Protein AF-F3GHV1-F1 (afdb_monomer_lite)

Radius of gyration: 13.22 Å; chains: 1; bounding box: 32×29×32 Å

Organism: NCBI:txid629263

Foldseek 3Di:
DAPPDLVVLVVCCVPPVLPAQEAEDADEPPCVRPVSNLVSVLVSVVVNRQYAYHHNDPDDDVPSQVSGPDDSVVSVVVNVDVVVDDDVD

Secondary structure (DSSP, 8-state):
-----HHHHHHHHHHTGGG-SEEEEEETT-GGGSHHHHHHHHHHHHTT-EEEEEESSSS--HHHHHT-SS-HHHHHHHHHHHHH-STT-

Sequence (89 aa):
MQVQNHASVDLYVDEVLRHAKVILISLHGGIGYWRYGVERLMELAARGVQVILVRADDRPDPELSDLSTVPAVERDRLWQFLRQGGLQN

Structure (mmCIF, N/CA/C/O backbone):
data_AF-F3GHV1-F1
#
_entry.id   AF-F3GHV1-F1
#
loop_
_atom_site.group_PDB
_atom_site.id
_atom_site.type_symbol
_atom_site.label_atom_id
_atom_site.label_alt_id
_atom_site.label_comp_id
_atom_site.label_asym_id
_atom_site.label_entity_id
_atom_site.label_seq_id
_atom_site.pdbx_PDB_ins_code
_atom_site.Cartn_x
_atom_site.Cartn_y
_atom_site.Cartn_z
_atom_site.occupancy
_atom_site.B_iso_or_equiv
_atom_site.auth_seq_id
_atom_site.auth_comp_id
_atom_site.auth_asym_id
_atom_site.auth_atom_id
_atom_site.pdbx_PDB_model_num
ATOM 1 N N . MET A 1 1 ? 19.984 7.192 -4.328 1.00 39.84 1 MET A N 1
ATOM 2 C CA . MET A 1 1 ? 19.306 8.389 -3.789 1.00 39.84 1 MET A CA 1
ATOM 3 C C . MET A 1 1 ? 18.153 7.884 -2.935 1.00 39.84 1 MET A C 1
ATOM 5 O O . MET A 1 1 ? 17.213 7.326 -3.479 1.00 39.84 1 MET A O 1
ATOM 9 N N . GLN A 1 2 ? 18.314 7.901 -1.613 1.00 46.84 2 GLN A N 1
ATOM 10 C CA . GLN A 1 2 ? 17.361 7.331 -0.656 1.00 46.84 2 GLN A CA 1
ATOM 11 C C . GLN A 1 2 ? 16.399 8.454 -0.250 1.00 46.84 2 GLN A C 1
ATOM 13 O O . GLN A 1 2 ? 16.865 9.529 0.126 1.00 46.84 2 GLN A O 1
ATOM 18 N N . VAL A 1 3 ? 15.086 8.255 -0.384 1.00 52.88 3 VAL A N 1
ATOM 19 C CA . VAL A 1 3 ? 14.081 9.265 -0.011 1.00 52.88 3 VAL A CA 1
ATOM 20 C C . VAL A 1 3 ? 14.028 9.343 1.521 1.00 52.88 3 VAL A C 1
ATOM 22 O O . VAL A 1 3 ? 13.219 8.686 2.163 1.00 52.88 3 VAL A O 1
ATOM 25 N N . GLN A 1 4 ? 14.950 10.093 2.128 1.00 56.00 4 GLN A N 1
ATOM 26 C CA . GLN A 1 4 ? 15.024 10.295 3.578 1.00 56.00 4 GLN A CA 1
ATOM 27 C C . GLN A 1 4 ? 14.142 11.469 4.012 1.00 56.00 4 GLN A C 1
ATOM 29 O O . GLN A 1 4 ? 14.629 12.481 4.505 1.00 56.00 4 GLN A O 1
ATOM 34 N N . ASN A 1 5 ? 12.829 11.353 3.828 1.00 66.56 5 ASN A N 1
ATOM 35 C CA . ASN A 1 5 ? 11.907 12.225 4.550 1.00 66.56 5 ASN A CA 1
ATOM 36 C C . ASN A 1 5 ? 10.790 11.403 5.194 1.00 66.56 5 ASN A C 1
ATOM 38 O O . ASN A 1 5 ? 9.654 11.379 4.721 1.00 66.56 5 ASN A O 1
ATOM 42 N N . HIS A 1 6 ? 11.139 10.724 6.289 1.00 82.94 6 HIS A N 1
ATOM 43 C CA . HIS A 1 6 ? 10.188 9.979 7.114 1.00 82.94 6 HIS A CA 1
ATOM 44 C C . HIS A 1 6 ? 9.023 10.864 7.580 1.00 82.94 6 HIS A C 1
ATOM 46 O O . HIS A 1 6 ? 7.886 10.415 7.529 1.00 82.94 6 HIS A O 1
ATOM 52 N N . ALA A 1 7 ? 9.268 12.146 7.884 1.00 86.81 7 ALA A N 1
ATOM 53 C CA . ALA A 1 7 ? 8.218 13.069 8.317 1.00 86.81 7 ALA A CA 1
ATOM 54 C C . ALA A 1 7 ? 7.125 13.276 7.253 1.00 86.81 7 ALA A C 1
ATOM 56 O O . ALA A 1 7 ? 5.948 13.344 7.588 1.00 86.81 7 ALA A O 1
ATOM 57 N N . SER A 1 8 ? 7.488 13.324 5.966 1.00 89.38 8 SER A N 1
ATOM 58 C CA . SER A 1 8 ? 6.491 13.407 4.887 1.00 89.38 8 SER A CA 1
ATOM 59 C C . SER A 1 8 ? 5.653 12.131 4.745 1.00 89.38 8 SER A C 1
ATOM 61 O O . SER A 1 8 ? 4.463 12.210 4.450 1.00 89.38 8 SER A O 1
ATOM 63 N N . VAL A 1 9 ? 6.254 10.963 4.999 1.00 91.12 9 VAL A N 1
ATOM 64 C CA . VAL A 1 9 ? 5.538 9.680 5.005 1.00 91.12 9 VAL A CA 1
ATOM 65 C C . VAL A 1 9 ? 4.589 9.619 6.194 1.00 91.12 9 VAL A C 1
ATOM 67 O O . VAL A 1 9 ? 3.428 9.273 6.011 1.00 91.12 9 VAL A O 1
ATOM 70 N N . ASP A 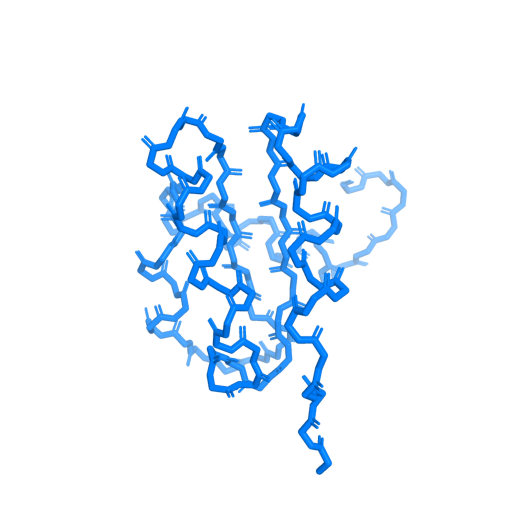1 10 ? 5.050 10.001 7.383 1.00 93.12 10 ASP A N 1
ATOM 71 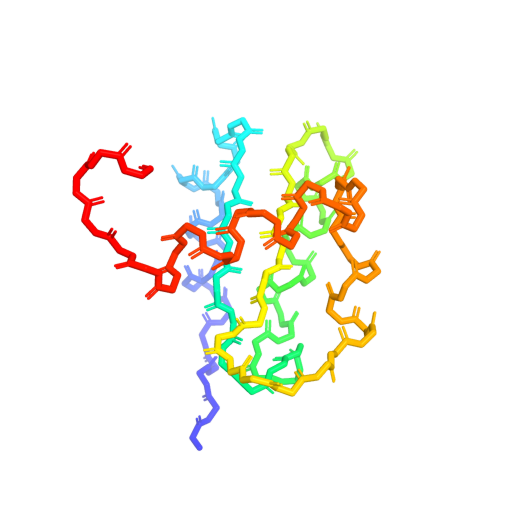C CA . ASP A 1 10 ? 4.227 10.006 8.594 1.00 93.12 10 ASP A CA 1
ATOM 72 C C . ASP A 1 10 ? 3.039 10.959 8.462 1.00 93.12 10 ASP A C 1
ATOM 74 O O . ASP A 1 10 ? 1.915 10.585 8.795 1.00 93.12 10 ASP A O 1
ATOM 78 N N . LEU A 1 11 ? 3.262 12.152 7.902 1.00 93.75 11 LEU A N 1
ATOM 79 C CA . LEU A 1 11 ? 2.185 13.098 7.621 1.00 93.75 11 LEU A CA 1
ATOM 80 C C . LEU A 1 11 ? 1.154 12.492 6.664 1.00 93.75 11 LEU A C 1
ATOM 82 O O . LEU A 1 11 ? -0.038 12.540 6.937 1.00 93.75 11 LEU A O 1
ATOM 86 N N . TYR A 1 12 ? 1.596 11.866 5.571 1.00 94.50 12 TYR A N 1
ATOM 87 C CA . TYR A 1 12 ? 0.682 11.242 4.612 1.00 94.50 12 TYR A CA 1
ATOM 88 C C . TYR A 1 12 ? -0.066 10.039 5.206 1.00 94.50 12 TYR A C 1
ATOM 90 O O . TYR A 1 12 ? -1.239 9.806 4.902 1.00 94.50 12 TYR A O 1
ATOM 98 N N . VAL A 1 13 ? 0.593 9.278 6.080 1.00 94.75 13 VAL A N 1
ATOM 99 C CA . VAL A 1 13 ? -0.040 8.192 6.830 1.00 94.75 13 VAL A CA 1
ATOM 100 C C . VAL A 1 13 ? -1.156 8.741 7.714 1.00 94.75 13 VAL A C 1
ATOM 102 O O . VAL A 1 13 ? -2.257 8.188 7.706 1.00 94.75 13 VAL A O 1
ATOM 105 N N . ASP A 1 14 ? -0.897 9.832 8.435 1.00 94.69 14 ASP A N 1
ATOM 106 C CA . ASP A 1 14 ? -1.868 10.417 9.355 1.00 94.69 14 ASP A CA 1
ATOM 107 C C . ASP A 1 14 ? -2.999 11.171 8.645 1.00 94.69 14 ASP A C 1
ATOM 109 O O . ASP A 1 14 ? -4.157 11.061 9.033 1.00 94.69 14 ASP A O 1
ATOM 113 N N . GLU A 1 15 ? -2.710 11.908 7.579 1.00 96.12 15 GLU A N 1
ATOM 114 C CA . GLU A 1 15 ? -3.723 12.721 6.900 1.00 96.12 15 GLU A CA 1
ATOM 115 C C . GLU A 1 15 ? -4.543 11.923 5.883 1.00 96.12 15 GLU A C 1
ATOM 117 O O . GLU A 1 15 ? -5.700 12.258 5.625 1.00 96.12 15 GLU A O 1
ATOM 122 N N . VAL A 1 16 ? -3.970 10.861 5.306 1.00 96.06 16 VAL A N 1
ATOM 123 C CA . VAL A 1 16 ? -4.575 10.144 4.175 1.00 96.06 16 VAL A CA 1
ATOM 124 C C . VAL A 1 16 ? -4.746 8.659 4.470 1.00 96.06 16 VAL A C 1
ATOM 126 O O . VAL A 1 16 ? -5.875 8.162 4.493 1.00 96.06 16 VAL A O 1
ATOM 129 N N . LEU A 1 17 ? -3.652 7.926 4.700 1.00 96.44 17 LEU A N 1
ATOM 130 C CA . LEU A 1 17 ? -3.711 6.459 4.691 1.00 96.44 17 LEU A CA 1
ATOM 131 C C . LEU A 1 17 ? -4.496 5.874 5.868 1.00 96.44 17 LEU A C 1
ATOM 133 O O . LEU A 1 17 ? -5.167 4.860 5.688 1.00 96.44 17 LEU A O 1
ATOM 137 N N . ARG A 1 18 ? -4.490 6.513 7.046 1.00 95.31 18 ARG A N 1
ATOM 138 C CA . ARG A 1 18 ? -5.238 6.023 8.220 1.00 95.31 18 ARG A CA 1
ATOM 139 C C . ARG A 1 18 ? -6.753 5.955 8.004 1.00 95.31 18 ARG A C 1
ATOM 141 O O . ARG A 1 18 ? -7.447 5.279 8.756 1.00 95.31 18 ARG A O 1
ATOM 148 N N . HIS A 1 19 ? -7.269 6.689 7.020 1.00 95.81 19 HIS A N 1
ATOM 149 C CA . HIS A 1 19 ? -8.691 6.733 6.692 1.00 95.81 19 HIS A CA 1
ATOM 150 C C . HIS A 1 19 ? -9.082 5.713 5.611 1.00 95.81 19 HIS A C 1
ATOM 152 O O . HIS A 1 19 ? -10.272 5.493 5.371 1.00 95.81 19 HIS A O 1
ATOM 158 N N . ALA A 1 20 ? -8.102 5.088 4.952 1.00 96.88 20 ALA A N 1
ATOM 159 C CA . ALA A 1 20 ? -8.344 4.105 3.911 1.00 96.88 20 ALA A CA 1
ATOM 160 C C . ALA A 1 20 ? -8.842 2.781 4.503 1.00 96.88 20 ALA A C 1
ATOM 162 O O . ALA A 1 20 ? -8.365 2.315 5.533 1.00 96.88 20 ALA A O 1
ATOM 163 N N . LYS A 1 21 ? -9.787 2.139 3.809 1.00 95.25 21 LYS A N 1
ATOM 164 C CA . LYS A 1 21 ? -10.207 0.761 4.119 1.00 95.25 21 LYS A CA 1
ATOM 165 C C . LYS A 1 21 ? -9.307 -0.271 3.446 1.00 95.25 21 LYS A C 1
ATOM 167 O O . LYS A 1 21 ? -9.066 -1.336 4.002 1.00 95.25 21 LYS A O 1
ATOM 172 N N . VAL A 1 22 ? -8.833 0.062 2.246 1.00 96.31 22 VAL A N 1
ATOM 173 C CA . VAL A 1 22 ? -7.971 -0.779 1.418 1.00 96.31 22 VAL A CA 1
ATOM 174 C C . VAL A 1 22 ? -6.850 0.087 0.857 1.00 96.31 22 VAL A C 1
ATOM 176 O O . VAL A 1 22 ? -7.104 1.188 0.369 1.00 96.31 22 VAL A O 1
ATOM 179 N N . ILE A 1 23 ? -5.624 -0.421 0.914 1.00 95.88 23 ILE A N 1
ATOM 180 C CA . ILE A 1 23 ? -4.430 0.188 0.336 1.00 95.88 23 ILE A CA 1
ATOM 181 C C . ILE A 1 23 ? -3.789 -0.846 -0.589 1.00 95.88 23 ILE A C 1
ATOM 183 O O . ILE A 1 23 ? -3.334 -1.890 -0.130 1.00 95.88 23 ILE A O 1
ATOM 187 N N . LEU A 1 24 ? -3.741 -0.546 -1.887 1.00 93.88 24 LEU A N 1
ATOM 188 C CA . LEU A 1 24 ? -3.063 -1.355 -2.901 1.00 93.88 24 LEU A CA 1
ATOM 189 C C . LEU A 1 24 ? -1.840 -0.593 -3.407 1.00 93.88 24 LEU A C 1
ATOM 191 O O . LEU A 1 24 ? -1.977 0.509 -3.936 1.00 93.88 24 LEU A O 1
ATOM 195 N N . ILE A 1 25 ? -0.649 -1.167 -3.242 1.00 91.50 25 ILE A N 1
ATOM 196 C CA . ILE A 1 25 ? 0.613 -0.518 -3.614 1.00 91.50 25 ILE A CA 1
ATOM 197 C C . ILE A 1 25 ? 1.425 -1.423 -4.527 1.00 91.50 25 ILE A C 1
ATOM 199 O O . ILE A 1 25 ? 1.721 -2.565 -4.186 1.00 91.50 25 ILE A O 1
ATOM 203 N N . SER A 1 26 ? 1.833 -0.862 -5.666 1.00 89.31 26 SER A N 1
ATOM 204 C CA . SER A 1 26 ? 2.798 -1.469 -6.578 1.00 89.31 26 SER A CA 1
ATOM 205 C C . SER A 1 26 ? 4.202 -0.941 -6.292 1.00 89.31 26 SER A C 1
ATOM 207 O O . SER A 1 26 ? 4.526 0.201 -6.631 1.00 89.31 26 SER A O 1
ATOM 209 N N . LEU A 1 27 ? 5.038 -1.761 -5.651 1.00 86.56 27 LEU A N 1
ATOM 210 C CA . LEU A 1 27 ? 6.374 -1.365 -5.206 1.00 86.56 27 LEU A CA 1
ATOM 211 C C . LEU A 1 27 ? 7.450 -1.802 -6.209 1.00 86.56 27 LEU A C 1
ATOM 213 O O . LEU A 1 27 ? 7.594 -2.985 -6.528 1.00 86.56 27 LEU A O 1
ATOM 217 N N . HIS A 1 28 ? 8.233 -0.835 -6.689 1.00 82.00 28 HIS A N 1
ATOM 218 C CA . HIS A 1 28 ? 9.397 -1.079 -7.541 1.00 82.00 28 HIS A CA 1
ATOM 219 C C . HIS A 1 28 ? 10.635 -1.308 -6.665 1.00 82.00 28 HIS A C 1
ATOM 221 O O . HIS A 1 28 ? 10.942 -0.481 -5.813 1.00 82.00 28 HIS A O 1
ATOM 227 N N . GLY A 1 29 ? 11.363 -2.409 -6.880 1.00 74.75 29 GLY A N 1
ATOM 228 C CA . GLY A 1 29 ? 12.603 -2.701 -6.142 1.00 74.75 29 GLY A CA 1
ATOM 229 C C . GLY A 1 29 ? 12.425 -3.387 -4.780 1.00 74.75 29 GLY A C 1
ATOM 230 O O . GLY A 1 29 ? 13.391 -3.467 -4.024 1.00 74.75 29 GLY A O 1
ATOM 231 N N . GLY A 1 30 ? 11.226 -3.897 -4.477 1.00 77.69 30 GLY A N 1
ATOM 232 C CA . GLY A 1 30 ? 10.940 -4.658 -3.254 1.00 77.69 30 GLY A CA 1
ATOM 233 C C . GLY A 1 30 ? 10.955 -3.812 -1.975 1.00 77.69 30 GLY A C 1
ATOM 234 O O . GLY A 1 30 ? 11.068 -2.586 -2.014 1.00 77.69 30 GLY A O 1
ATOM 235 N N . ILE A 1 31 ? 10.842 -4.470 -0.818 1.00 77.44 31 ILE A N 1
ATOM 236 C CA . ILE A 1 31 ? 10.708 -3.811 0.498 1.00 77.44 31 ILE A CA 1
ATOM 237 C C . ILE A 1 31 ? 11.883 -2.873 0.789 1.00 77.44 31 ILE A C 1
ATOM 239 O O . ILE A 1 31 ? 11.687 -1.774 1.305 1.00 77.44 31 ILE A O 1
ATOM 243 N N . GLY A 1 32 ? 13.104 -3.269 0.414 1.00 77.88 32 GLY A N 1
ATOM 244 C CA . GLY A 1 32 ? 14.317 -2.483 0.653 1.00 77.88 32 GLY A CA 1
ATOM 245 C C . GLY A 1 32 ? 14.288 -1.082 0.033 1.00 77.88 32 GLY A C 1
ATOM 246 O O . GLY A 1 32 ? 14.948 -0.178 0.547 1.00 77.88 32 GLY A O 1
ATOM 247 N N . TYR A 1 33 ? 13.490 -0.872 -1.019 1.00 81.81 33 TYR A N 1
ATOM 248 C CA . TYR A 1 33 ? 13.338 0.433 -1.660 1.00 81.81 33 TYR A CA 1
ATOM 249 C C . TYR A 1 33 ? 12.581 1.443 -0.782 1.00 81.81 33 TYR A C 1
ATOM 251 O O . TYR A 1 33 ? 12.954 2.616 -0.730 1.00 81.81 33 TYR A O 1
ATOM 259 N N . TRP A 1 34 ? 11.545 0.996 -0.062 1.00 86.38 34 TRP A N 1
ATOM 260 C CA . TRP A 1 34 ? 10.678 1.864 0.744 1.00 86.38 34 TRP A CA 1
ATOM 261 C C . TRP A 1 34 ? 10.311 1.241 2.095 1.00 86.38 34 TRP A C 1
ATOM 263 O O . TRP A 1 34 ? 9.158 1.231 2.526 1.00 86.38 34 TRP A O 1
ATOM 273 N N . ARG A 1 35 ? 11.333 0.732 2.782 1.00 87.44 35 ARG A N 1
ATOM 274 C CA . ARG A 1 35 ? 11.192 -0.022 4.031 1.00 87.44 35 ARG A CA 1
ATOM 275 C C . ARG A 1 35 ? 10.360 0.707 5.090 1.00 87.44 35 ARG A C 1
ATOM 277 O O . ARG A 1 35 ? 9.442 0.117 5.642 1.00 87.44 35 ARG A O 1
ATOM 284 N N . TYR A 1 36 ? 10.634 1.991 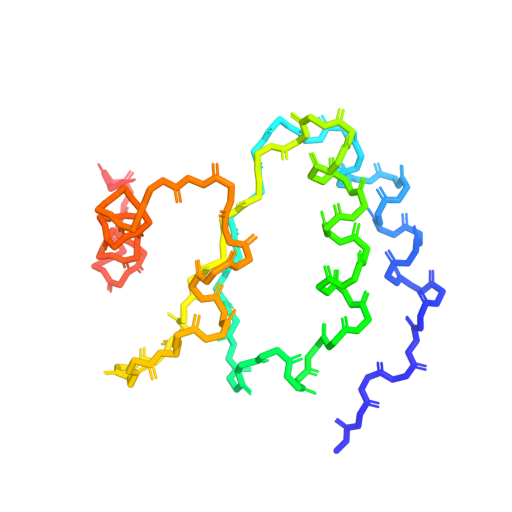5.322 1.00 90.31 36 TYR A N 1
ATOM 285 C CA . TYR A 1 36 ? 9.908 2.782 6.323 1.00 90.31 36 TYR A CA 1
ATOM 286 C C . TYR A 1 36 ? 8.408 2.901 6.019 1.00 90.31 36 TYR A C 1
ATOM 288 O O . TYR A 1 36 ? 7.573 2.780 6.909 1.00 90.31 36 TYR A O 1
ATOM 296 N N . GLY A 1 37 ? 8.050 3.097 4.747 1.00 91.56 37 GLY A N 1
ATOM 297 C CA . GLY A 1 37 ? 6.648 3.129 4.342 1.00 91.56 37 GLY A CA 1
ATOM 298 C C . GLY A 1 37 ? 5.965 1.785 4.548 1.00 91.56 37 GLY A C 1
ATOM 299 O O . GLY A 1 37 ? 4.856 1.745 5.067 1.00 91.56 37 GLY A O 1
ATOM 300 N N . VAL A 1 38 ? 6.647 0.684 4.217 1.00 91.12 38 VAL A N 1
ATOM 301 C CA . VAL A 1 38 ? 6.140 -0.672 4.480 1.00 91.12 38 VAL A CA 1
ATOM 302 C C . VAL A 1 38 ? 5.906 -0.889 5.977 1.00 91.12 38 VAL A C 1
ATOM 304 O O . VAL A 1 38 ? 4.840 -1.369 6.346 1.00 91.12 38 VAL A O 1
ATOM 307 N N . GLU A 1 39 ? 6.830 -0.467 6.844 1.00 92.81 39 GLU A N 1
ATOM 308 C CA . GLU A 1 39 ? 6.657 -0.541 8.304 1.00 92.81 39 GLU A CA 1
ATOM 309 C C . GLU A 1 39 ? 5.392 0.213 8.765 1.00 92.81 39 GLU A C 1
ATOM 311 O O . GLU A 1 39 ? 4.556 -0.357 9.468 1.00 92.81 39 GLU A O 1
ATOM 316 N N . ARG A 1 40 ? 5.175 1.448 8.290 1.00 94.81 40 ARG A N 1
ATOM 317 C CA . ARG A 1 40 ? 3.956 2.224 8.592 1.00 94.81 40 ARG A CA 1
ATOM 318 C C . ARG A 1 40 ? 2.678 1.582 8.045 1.00 94.81 40 ARG A C 1
ATOM 320 O O . ARG A 1 40 ? 1.639 1.616 8.701 1.00 94.81 40 ARG A O 1
ATOM 327 N N . LEU A 1 41 ? 2.732 0.971 6.865 1.00 94.38 41 LEU A N 1
ATOM 328 C CA . LEU A 1 41 ? 1.593 0.247 6.296 1.00 94.38 41 LEU A CA 1
ATOM 329 C C . LEU A 1 41 ? 1.236 -0.986 7.128 1.00 94.38 41 LEU A C 1
ATOM 331 O O . LEU A 1 41 ? 0.056 -1.250 7.338 1.00 94.38 41 LEU A O 1
ATOM 335 N N . MET A 1 42 ? 2.228 -1.718 7.638 1.00 94.56 42 MET A N 1
ATOM 336 C CA . MET A 1 42 ? 1.978 -2.874 8.503 1.00 94.56 42 MET A CA 1
ATOM 337 C C . MET A 1 42 ? 1.356 -2.465 9.843 1.00 94.56 42 MET A C 1
ATOM 339 O O . MET A 1 42 ? 0.506 -3.178 10.374 1.00 94.56 42 MET A O 1
ATOM 343 N N . GLU A 1 43 ? 1.687 -1.282 10.365 1.00 95.38 43 GLU A N 1
ATOM 344 C CA . GLU A 1 43 ? 0.999 -0.723 11.536 1.00 95.38 43 GLU A CA 1
ATOM 345 C C . GLU A 1 43 ? -0.474 -0.403 11.255 1.00 95.38 43 GLU A C 1
ATOM 347 O O . GLU A 1 43 ? -1.326 -0.635 12.114 1.00 95.38 43 GLU A O 1
ATOM 352 N N . LEU A 1 44 ? -0.800 0.101 10.060 1.00 95.56 44 LEU A N 1
ATOM 353 C CA . LEU A 1 44 ? -2.191 0.285 9.636 1.00 95.56 44 LEU A CA 1
ATOM 354 C C . LEU A 1 44 ? -2.903 -1.059 9.442 1.00 95.56 44 LEU A C 1
ATOM 356 O O . LEU A 1 44 ? -4.059 -1.200 9.845 1.00 95.56 44 LEU A O 1
ATOM 360 N N . ALA A 1 45 ? -2.209 -2.057 8.893 1.00 95.25 45 ALA A N 1
ATOM 361 C CA . ALA A 1 45 ? -2.735 -3.409 8.743 1.00 95.25 45 ALA A CA 1
ATOM 362 C C . ALA A 1 45 ? -3.106 -4.031 10.093 1.00 95.25 45 ALA A C 1
ATOM 364 O O . ALA A 1 45 ? -4.205 -4.559 10.255 1.00 95.25 45 ALA A O 1
ATOM 365 N N . ALA A 1 46 ? -2.250 -3.867 11.105 1.00 94.62 46 ALA A N 1
ATOM 366 C CA . ALA A 1 46 ? -2.531 -4.298 12.474 1.00 94.62 46 ALA A CA 1
ATOM 367 C C . ALA A 1 46 ? -3.750 -3.590 13.102 1.00 94.62 46 ALA A C 1
ATOM 369 O O . ALA A 1 46 ? -4.361 -4.116 14.030 1.00 94.62 46 ALA A O 1
ATOM 370 N N . ARG A 1 47 ? -4.130 -2.411 12.591 1.00 94.31 47 ARG A N 1
ATOM 371 C CA . ARG A 1 47 ? -5.336 -1.662 12.993 1.00 94.31 47 ARG A CA 1
ATOM 372 C C . ARG A 1 47 ? -6.577 -2.019 12.162 1.00 94.31 47 ARG A C 1
ATOM 374 O O . ARG A 1 47 ? -7.633 -1.432 12.383 1.00 94.31 47 ARG A O 1
ATOM 381 N N . GLY A 1 48 ? -6.468 -2.973 11.235 1.00 93.19 48 GLY A N 1
ATOM 382 C CA . GLY A 1 48 ? -7.580 -3.487 10.432 1.00 93.19 48 GLY A CA 1
ATOM 383 C C . GLY A 1 48 ? -7.706 -2.893 9.027 1.00 93.19 48 GLY A C 1
ATOM 384 O O . GLY A 1 48 ? -8.697 -3.163 8.353 1.00 93.19 48 GLY A O 1
ATOM 385 N N . VAL A 1 49 ? -6.735 -2.099 8.563 1.00 96.25 49 VAL A N 1
ATOM 386 C CA . VAL A 1 49 ? -6.698 -1.643 7.163 1.00 96.25 49 VAL A CA 1
ATOM 387 C C . VAL A 1 49 ? -6.232 -2.790 6.268 1.00 96.25 49 VAL A C 1
ATOM 389 O O . VAL A 1 49 ? -5.207 -3.412 6.529 1.00 96.25 49 VAL A O 1
ATOM 392 N N . GLN A 1 50 ? -6.940 -3.065 5.175 1.00 96.25 50 GLN A N 1
ATOM 393 C CA . GLN A 1 50 ? -6.503 -4.094 4.234 1.00 96.25 50 GLN A CA 1
ATOM 394 C C . GLN A 1 50 ? -5.351 -3.556 3.379 1.00 96.25 50 GLN A C 1
ATOM 396 O O . GLN A 1 50 ? -5.552 -2.703 2.518 1.00 96.25 50 GLN A O 1
ATOM 401 N N . VAL A 1 51 ? -4.137 -4.049 3.607 1.00 95.81 51 VAL A N 1
ATOM 402 C CA . VAL A 1 51 ? -2.942 -3.684 2.835 1.00 95.81 51 VAL A CA 1
ATOM 403 C C . VAL A 1 51 ? -2.594 -4.799 1.855 1.00 95.81 51 VAL A C 1
ATOM 405 O O . VAL A 1 51 ? -2.477 -5.964 2.240 1.00 95.81 51 VAL A O 1
ATOM 408 N N . ILE A 1 52 ? -2.426 -4.435 0.587 1.00 94.12 52 ILE A N 1
ATOM 409 C CA . ILE A 1 52 ? -2.102 -5.330 -0.521 1.00 94.12 52 ILE A CA 1
ATOM 410 C C . ILE A 1 52 ? -0.851 -4.782 -1.199 1.00 94.12 52 ILE A C 1
ATOM 412 O O . ILE A 1 52 ? -0.870 -3.699 -1.790 1.00 94.12 52 ILE A O 1
ATOM 416 N N . LEU A 1 53 ? 0.246 -5.526 -1.104 1.00 91.06 53 LEU A N 1
ATOM 417 C CA . LEU A 1 53 ? 1.511 -5.161 -1.724 1.00 91.06 53 LEU A CA 1
ATOM 418 C C . LEU A 1 53 ? 1.730 -6.044 -2.945 1.00 91.06 53 LEU A C 1
ATOM 420 O O . LEU A 1 53 ? 1.745 -7.270 -2.848 1.00 91.06 53 LEU A O 1
ATOM 424 N N . VAL A 1 54 ? 1.902 -5.415 -4.101 1.00 89.00 54 VAL A N 1
ATOM 425 C CA . VAL A 1 54 ? 2.217 -6.101 -5.351 1.00 89.00 54 VAL A CA 1
ATOM 426 C C . VAL A 1 54 ? 3.561 -5.628 -5.880 1.00 89.00 54 VAL A C 1
ATOM 428 O O . VAL A 1 54 ? 3.970 -4.478 -5.700 1.00 89.00 54 VAL A O 1
ATOM 431 N N . ARG A 1 55 ? 4.272 -6.538 -6.539 1.00 80.75 55 ARG A N 1
ATOM 432 C CA . ARG A 1 55 ? 5.506 -6.219 -7.251 1.00 80.75 55 ARG A CA 1
ATOM 433 C C . ARG A 1 55 ? 5.181 -5.424 -8.501 1.00 80.75 55 ARG A C 1
ATOM 435 O O . ARG A 1 55 ? 4.272 -5.782 -9.240 1.00 80.75 55 ARG A O 1
ATOM 442 N N 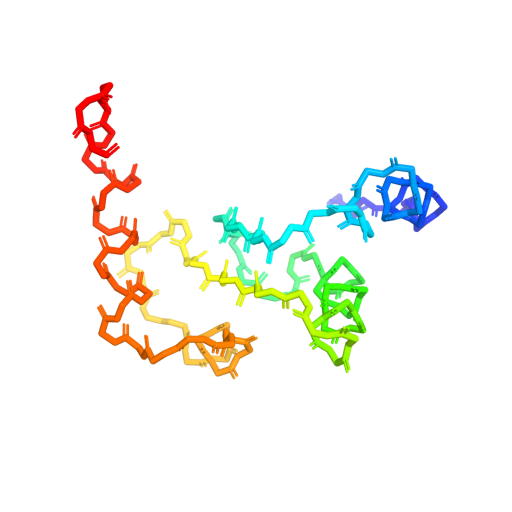. ALA A 1 56 ? 5.963 -4.392 -8.780 1.00 77.56 56 ALA A N 1
ATOM 443 C CA . ALA A 1 56 ? 5.830 -3.686 -10.047 1.00 77.56 56 ALA A CA 1
ATOM 444 C C . ALA A 1 56 ? 6.494 -4.412 -11.236 1.00 77.56 56 ALA A C 1
ATOM 446 O O . ALA A 1 56 ? 6.220 -4.075 -12.383 1.00 77.56 56 ALA A O 1
ATOM 447 N N . ASP A 1 57 ? 7.371 -5.389 -10.978 1.00 75.12 57 ASP A N 1
ATOM 448 C CA . ASP A 1 57 ? 8.115 -6.134 -12.001 1.00 75.12 57 ASP A CA 1
ATOM 449 C C . ASP A 1 57 ? 7.674 -7.612 -12.112 1.00 75.12 57 ASP A C 1
ATOM 451 O O . ASP A 1 57 ? 6.857 -8.100 -11.333 1.00 75.12 57 ASP A O 1
ATOM 455 N N . ASP A 1 58 ? 8.232 -8.328 -13.097 1.00 68.12 58 ASP A N 1
ATOM 456 C CA . ASP A 1 58 ? 7.901 -9.727 -13.427 1.00 68.12 58 ASP A CA 1
ATOM 457 C C . ASP A 1 58 ? 8.595 -10.788 -12.555 1.00 68.12 58 ASP A C 1
ATOM 459 O O . ASP A 1 58 ? 8.471 -11.987 -12.810 1.00 68.12 58 ASP A O 1
ATOM 463 N N . ARG A 1 59 ? 9.373 -10.385 -11.547 1.00 69.94 59 ARG A N 1
ATOM 464 C CA . ARG A 1 59 ? 10.154 -11.331 -10.741 1.00 69.94 59 ARG A CA 1
ATOM 465 C C . ARG A 1 59 ? 9.425 -11.633 -9.429 1.00 69.94 59 ARG A C 1
ATOM 467 O O . ARG A 1 59 ? 9.047 -10.677 -8.748 1.00 69.94 59 ARG A O 1
ATOM 474 N N . PRO 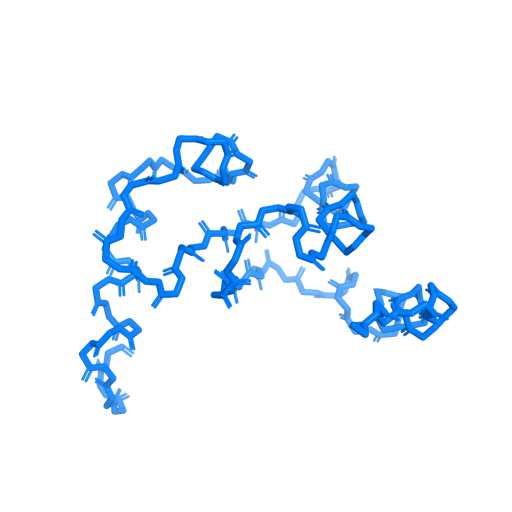A 1 60 ? 9.290 -12.912 -9.028 1.00 65.31 60 PRO A N 1
ATOM 475 C CA . PRO A 1 60 ? 8.661 -13.262 -7.761 1.00 65.31 60 PRO A CA 1
ATOM 476 C C . PRO A 1 60 ? 9.411 -12.629 -6.582 1.00 65.31 60 PRO A C 1
ATOM 478 O O . PRO A 1 60 ? 10.641 -12.631 -6.546 1.00 65.31 60 PRO A O 1
ATOM 481 N N . ASP A 1 61 ? 8.652 -12.100 -5.623 1.00 73.38 61 ASP A N 1
ATOM 482 C CA . ASP A 1 61 ? 9.153 -11.536 -4.365 1.00 73.38 61 ASP A CA 1
ATOM 483 C C . ASP A 1 61 ? 8.343 -12.119 -3.208 1.00 73.38 61 ASP A C 1
ATOM 485 O O . ASP A 1 61 ? 7.263 -11.609 -2.881 1.00 73.38 61 ASP A O 1
ATOM 489 N N . PRO A 1 62 ? 8.808 -13.246 -2.648 1.00 74.19 62 PRO A N 1
ATOM 490 C CA . PRO A 1 62 ? 8.136 -13.901 -1.534 1.00 74.19 62 PRO A CA 1
ATOM 491 C C . PRO A 1 62 ? 8.035 -12.997 -0.299 1.00 74.19 62 PRO A C 1
ATOM 493 O O . PRO A 1 62 ? 7.029 -13.016 0.395 1.00 74.19 62 PRO A O 1
ATOM 496 N N . GLU A 1 63 ? 9.025 -12.136 -0.066 1.00 79.31 63 GLU A N 1
ATOM 497 C CA . GLU A 1 63 ? 9.058 -11.278 1.119 1.00 79.31 63 GLU A CA 1
ATOM 498 C C . GLU A 1 63 ? 7.962 -10.203 1.057 1.00 79.31 63 GLU A C 1
ATOM 500 O O . GLU A 1 63 ? 7.217 -10.002 2.015 1.00 79.31 63 GLU A O 1
ATOM 505 N N . LEU A 1 64 ? 7.795 -9.550 -0.100 1.00 78.19 64 LEU A N 1
ATOM 506 C CA . LEU A 1 64 ? 6.705 -8.588 -0.312 1.00 78.19 64 LEU A CA 1
ATOM 507 C C . LEU A 1 64 ? 5.328 -9.270 -0.303 1.00 78.19 64 LEU A C 1
ATOM 509 O O . LEU A 1 64 ? 4.327 -8.690 0.123 1.00 78.19 64 LEU A O 1
ATOM 513 N N . SER A 1 65 ? 5.294 -10.508 -0.791 1.00 77.12 65 SER A N 1
ATOM 514 C CA . SER A 1 65 ? 4.099 -11.338 -0.868 1.00 77.12 65 SER A CA 1
ATOM 515 C C . SER A 1 65 ? 3.515 -11.654 0.507 1.00 77.12 65 SER A C 1
ATOM 517 O O . SER A 1 65 ? 2.295 -11.575 0.663 1.00 77.12 65 SER A O 1
ATOM 519 N N . ASP A 1 66 ? 4.372 -11.954 1.482 1.00 84.19 66 ASP A N 1
ATOM 520 C CA . ASP A 1 66 ? 3.988 -12.365 2.838 1.00 84.19 66 ASP A CA 1
ATOM 521 C C . ASP A 1 66 ? 3.469 -11.204 3.706 1.00 84.19 66 ASP A C 1
ATOM 523 O O . ASP A 1 66 ? 2.769 -11.422 4.691 1.00 84.19 66 ASP A O 1
ATOM 527 N N . LEU A 1 67 ? 3.760 -9.958 3.321 1.00 85.81 67 LEU A N 1
ATOM 528 C CA . LEU A 1 67 ? 3.268 -8.743 3.988 1.00 85.81 67 LEU A CA 1
ATOM 529 C C . LEU A 1 67 ? 1.831 -8.364 3.601 1.00 85.81 67 LEU A C 1
ATOM 531 O O . LEU A 1 67 ? 1.245 -7.458 4.195 1.00 85.81 67 LEU A O 1
ATOM 535 N N . SER A 1 68 ? 1.258 -8.998 2.578 1.00 87.12 68 SER A N 1
ATOM 536 C CA . SER A 1 68 ? -0.111 -8.697 2.164 1.00 87.12 68 SER A CA 1
ATOM 537 C C . SER A 1 68 ? -1.128 -9.300 3.133 1.00 87.12 68 SER A C 1
ATOM 539 O O . SER A 1 68 ? -1.023 -10.447 3.546 1.00 87.12 68 SER A O 1
ATOM 541 N N . THR A 1 69 ? -2.178 -8.539 3.438 1.00 91.19 69 THR A N 1
ATOM 542 C CA . THR A 1 69 ? -3.292 -8.972 4.308 1.00 91.19 69 THR A CA 1
ATOM 543 C C . THR A 1 69 ? -4.316 -9.871 3.606 1.00 91.19 69 THR A C 1
ATOM 545 O O . THR A 1 69 ? -5.294 -10.292 4.220 1.00 91.19 69 THR A O 1
ATOM 548 N N . VAL A 1 70 ? -4.107 -10.163 2.318 1.00 91.62 70 VAL A N 1
ATOM 549 C CA . VAL A 1 70 ? -4.991 -10.979 1.474 1.00 91.62 70 VAL A CA 1
ATOM 550 C C . VAL A 1 70 ? -4.274 -12.240 0.986 1.00 91.62 70 VAL A C 1
ATOM 552 O O . VAL A 1 70 ? -3.045 -12.232 0.865 1.00 91.62 70 VAL A O 1
ATOM 555 N N . PRO A 1 71 ? -5.009 -13.314 0.640 1.00 90.81 71 PRO A N 1
ATOM 556 C CA . PRO A 1 71 ? -4.417 -14.505 0.044 1.00 90.81 71 PRO A CA 1
ATOM 557 C C . PRO A 1 71 ? -3.649 -14.194 -1.247 1.00 90.81 71 PRO A C 1
ATOM 559 O O . PRO A 1 71 ? -4.053 -13.342 -2.042 1.00 90.81 71 PRO A O 1
ATOM 562 N N . ALA A 1 72 ? -2.585 -14.960 -1.508 1.00 87.06 72 ALA A N 1
ATOM 563 C CA . ALA A 1 72 ? -1.742 -14.793 -2.695 1.00 87.06 72 ALA A CA 1
ATOM 564 C C . ALA A 1 72 ? -2.541 -14.790 -4.012 1.00 87.06 72 ALA A C 1
ATOM 566 O O . ALA A 1 72 ? -2.274 -13.972 -4.883 1.00 87.06 72 ALA A O 1
ATOM 567 N N . VAL A 1 73 ? -3.574 -15.633 -4.127 1.00 89.50 73 VAL A N 1
ATOM 568 C CA . VAL A 1 73 ? -4.431 -15.716 -5.325 1.00 89.50 73 VAL A CA 1
ATOM 569 C C . VAL A 1 73 ? -5.150 -14.394 -5.618 1.00 89.50 73 VAL A C 1
ATOM 571 O O . VAL A 1 73 ? -5.237 -13.979 -6.773 1.00 89.50 73 VAL A O 1
ATOM 574 N N . GLU A 1 74 ? -5.660 -13.714 -4.589 1.00 90.75 74 GLU A N 1
ATOM 575 C CA . GLU A 1 74 ? -6.347 -12.427 -4.754 1.00 90.75 74 GLU A CA 1
ATOM 576 C C . GLU A 1 74 ? -5.360 -11.316 -5.106 1.00 90.75 74 GLU A C 1
ATOM 578 O O . GLU A 1 74 ? -5.603 -10.531 -6.025 1.00 90.75 74 GLU A O 1
ATOM 583 N N . ARG A 1 75 ? -4.212 -11.294 -4.423 1.00 90.31 75 ARG A N 1
ATOM 584 C CA . ARG A 1 75 ? -3.115 -10.373 -4.725 1.00 90.31 75 ARG A CA 1
ATOM 585 C C . ARG A 1 75 ? -2.649 -10.521 -6.176 1.00 90.31 75 ARG A C 1
ATOM 587 O O . ARG A 1 75 ? -2.521 -9.519 -6.874 1.00 90.31 75 ARG A O 1
ATOM 594 N N . ASP A 1 76 ? -2.417 -11.747 -6.637 1.00 88.50 76 ASP A N 1
ATOM 595 C CA . ASP A 1 76 ? -1.917 -12.020 -7.987 1.00 88.50 76 ASP A CA 1
ATOM 596 C C . ASP A 1 76 ? -2.936 -11.607 -9.055 1.00 88.50 76 ASP A C 1
ATOM 598 O O . ASP A 1 76 ? -2.562 -11.079 -10.104 1.00 88.50 76 ASP A O 1
ATOM 602 N N . ARG A 1 77 ? -4.234 -11.756 -8.766 1.00 90.69 77 ARG A N 1
ATOM 603 C CA . ARG A 1 77 ? -5.303 -11.247 -9.630 1.00 90.69 77 ARG A CA 1
ATOM 604 C C . ARG A 1 77 ? -5.289 -9.718 -9.722 1.00 90.69 77 ARG A C 1
ATOM 606 O O . ARG A 1 77 ? -5.373 -9.178 -10.821 1.00 90.69 77 ARG A O 1
ATOM 613 N N . LEU A 1 78 ? -5.150 -9.017 -8.595 1.00 90.62 78 LEU A N 1
ATOM 614 C CA . LEU A 1 78 ? -5.049 -7.550 -8.574 1.00 90.62 78 LEU A CA 1
ATOM 615 C C . LEU A 1 78 ? -3.795 -7.052 -9.296 1.00 90.62 78 LEU A C 1
ATOM 617 O O . LEU A 1 78 ? -3.846 -6.071 -10.035 1.00 90.62 78 LEU A O 1
ATOM 621 N N . TRP A 1 79 ? -2.677 -7.757 -9.133 1.00 88.88 79 TRP A N 1
ATOM 622 C CA . TRP A 1 79 ? -1.456 -7.480 -9.877 1.00 88.88 79 TRP A CA 1
ATOM 623 C C . TRP A 1 79 ? -1.667 -7.609 -11.392 1.00 88.88 79 TRP A C 1
ATOM 625 O O . TRP A 1 79 ? -1.250 -6.729 -12.145 1.00 88.88 79 TRP A O 1
ATOM 635 N N . GLN A 1 80 ? -2.369 -8.650 -11.852 1.00 89.31 80 GLN A N 1
ATOM 636 C CA . GLN A 1 80 ? -2.707 -8.806 -13.270 1.00 89.31 80 GLN A CA 1
ATOM 637 C C . GLN A 1 80 ? -3.565 -7.648 -13.795 1.00 89.31 80 GLN A C 1
ATOM 639 O O . GLN A 1 80 ? -3.271 -7.133 -14.874 1.00 89.31 80 GLN A O 1
ATOM 644 N N . PHE A 1 81 ? -4.568 -7.197 -13.034 1.00 90.81 81 PHE A N 1
ATOM 645 C CA . PHE A 1 81 ? -5.390 -6.043 -13.416 1.00 90.81 81 PHE A CA 1
ATOM 646 C C . PHE A 1 81 ? -4.565 -4.760 -13.542 1.00 90.81 81 PHE A C 1
ATOM 648 O O . PHE A 1 81 ? -4.670 -4.057 -14.547 1.00 90.81 81 PHE A O 1
ATOM 655 N N . LEU A 1 82 ? -3.673 -4.492 -12.582 1.00 88.31 82 LEU A N 1
ATOM 656 C CA . LEU A 1 82 ? -2.774 -3.336 -12.644 1.00 88.31 82 LEU A CA 1
ATOM 657 C C . LEU A 1 82 ? -1.846 -3.382 -13.862 1.00 88.31 82 LEU A C 1
ATOM 659 O O . LEU A 1 82 ? -1.588 -2.349 -14.477 1.00 88.31 82 LEU A O 1
ATOM 663 N N . ARG A 1 83 ? -1.359 -4.571 -14.231 1.00 86.94 83 ARG A N 1
ATOM 664 C CA . ARG A 1 83 ? -0.495 -4.754 -15.404 1.00 86.94 83 ARG A CA 1
ATOM 665 C C . ARG A 1 83 ? -1.215 -4.565 -16.726 1.00 86.94 83 ARG A C 1
ATOM 667 O O . ARG A 1 83 ? -0.635 -4.021 -17.659 1.00 86.94 83 ARG A O 1
ATOM 674 N N . GLN A 1 84 ? -2.439 -5.068 -16.821 1.00 90.69 84 GLN A N 1
ATOM 675 C CA . GLN A 1 84 ? -3.257 -4.909 -18.017 1.00 90.69 84 GLN A CA 1
ATOM 676 C C . GLN A 1 84 ? -3.715 -3.454 -18.168 1.00 90.69 84 GLN A C 1
ATOM 678 O O . GLN A 1 84 ? -3.801 -2.955 -19.290 1.00 90.69 84 GLN A O 1
ATOM 683 N N . GLY A 1 85 ? -3.948 -2.763 -17.046 1.00 87.38 85 GLY A N 1
ATOM 684 C CA . GLY A 1 85 ? -4.430 -1.387 -17.020 1.00 87.38 85 GLY A CA 1
ATOM 685 C C . GLY A 1 85 ? -5.804 -1.245 -17.677 1.00 87.38 85 GLY A C 1
ATOM 686 O O . GLY A 1 85 ? -6.470 -2.225 -17.986 1.00 87.38 85 GLY A O 1
ATOM 687 N N . GLY A 1 86 ? -6.243 -0.015 -17.922 1.00 91.44 86 GLY A N 1
ATOM 688 C CA . GLY A 1 86 ? -7.545 0.247 -18.539 1.00 91.44 86 GLY A CA 1
ATOM 689 C C . GLY A 1 86 ? -8.677 0.421 -17.526 1.00 91.44 86 GLY A C 1
ATOM 690 O O . GLY A 1 86 ? -8.645 -0.093 -16.416 1.00 91.44 86 GLY A O 1
ATOM 691 N N . LEU A 1 87 ? -9.682 1.202 -17.924 1.00 88.06 87 LEU A N 1
ATOM 692 C CA . LEU A 1 87 ? -10.725 1.714 -17.027 1.00 88.06 87 LEU A CA 1
ATOM 693 C C . LEU A 1 87 ? -11.669 0.631 -16.476 1.00 88.06 87 LEU A C 1
ATOM 695 O O . LEU A 1 87 ? -12.330 0.857 -15.471 1.00 88.06 87 LEU A O 1
ATOM 699 N N . GLN A 1 88 ? -11.784 -0.500 -17.174 1.00 88.06 88 GLN A N 1
ATOM 70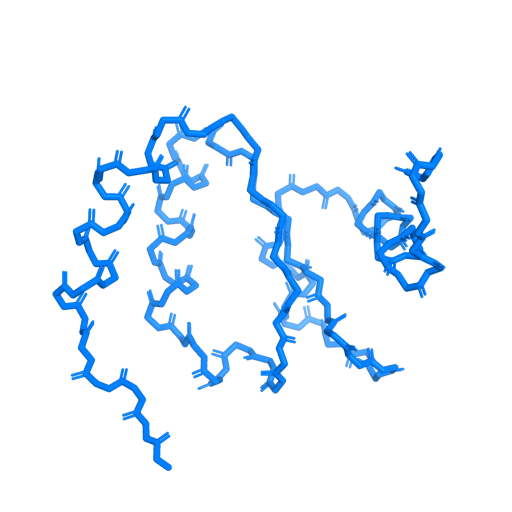0 C CA . GLN A 1 88 ? -12.732 -1.574 -16.853 1.00 88.06 88 GLN A CA 1
ATOM 701 C C . GLN A 1 88 ? -12.162 -2.633 -15.899 1.00 88.06 88 GLN A C 1
ATOM 703 O O . GLN A 1 88 ? -12.910 -3.520 -15.488 1.00 88.06 88 GLN A O 1
ATOM 708 N N . ASN A 1 89 ? -10.862 -2.561 -15.605 1.00 79.25 89 ASN A N 1
ATOM 709 C CA . ASN A 1 89 ? -10.161 -3.491 -14.724 1.00 79.25 89 ASN A CA 1
ATOM 710 C C . ASN A 1 89 ? -10.301 -3.121 -13.246 1.00 79.25 89 ASN A C 1
ATOM 712 O O . ASN A 1 89 ? -10.441 -1.915 -12.942 1.00 79.25 89 ASN A O 1
#

pLDDT: mean 86.3, std 11.14, range [39.84, 96.88]